Protein AF-A0A359M8I7-F1 (afdb_monomer_lite)

Secondary structure (DSSP, 8-state):
-EEEEETTEEEEE-SSEEEEEEE-TTSPEEEEEEEEPPS---GGGGS----S--TT--EEEETTEEEEGGGS-BSS--SSSS--SPPS-----TTS----------EEEESSPPP-SS-----TTS---EEEE-

Structure (mmCIF, N/CA/C/O backbone):
data_AF-A0A359M8I7-F1
#
_entry.id   AF-A0A359M8I7-F1
#
loop_
_atom_site.group_PDB
_atom_site.id
_atom_site.type_symbol
_atom_site.label_atom_id
_atom_site.label_alt_id
_atom_site.label_comp_id
_atom_site.label_asym_id
_atom_site.label_entity_id
_atom_site.label_seq_id
_atom_site.pdbx_PDB_ins_code
_atom_site.Cartn_x
_atom_site.Cartn_y
_atom_site.Cartn_z
_atom_site.occupancy
_atom_site.B_iso_or_equiv
_atom_site.auth_seq_id
_atom_site.auth_comp_id
_atom_site.auth_asym_id
_atom_site.auth_atom_id
_atom_site.pdbx_PDB_model_num
ATOM 1 N N . MET A 1 1 ? -12.049 1.283 15.384 1.00 85.00 1 MET A N 1
ATOM 2 C CA . MET A 1 1 ? -10.987 1.576 14.405 1.00 85.00 1 MET A CA 1
ATOM 3 C C . MET A 1 1 ? -11.588 2.534 13.407 1.00 85.00 1 MET A C 1
ATOM 5 O O . MET A 1 1 ? -12.751 2.333 13.077 1.00 85.00 1 MET A O 1
ATOM 9 N N . MET A 1 2 ? -10.856 3.568 13.017 1.00 94.81 2 MET A N 1
ATOM 10 C CA . MET A 1 2 ? -11.294 4.538 12.018 1.00 94.81 2 MET A CA 1
ATOM 11 C C . MET A 1 2 ? -10.264 4.579 10.897 1.00 94.81 2 MET A C 1
ATOM 13 O O . MET A 1 2 ? -9.064 4.545 11.172 1.00 94.81 2 MET A O 1
ATOM 17 N N . ILE A 1 3 ? -10.730 4.629 9.658 1.00 97.69 3 ILE A N 1
ATOM 18 C CA . ILE A 1 3 ? -9.892 4.778 8.473 1.00 97.69 3 ILE A CA 1
ATOM 19 C C . ILE A 1 3 ? -10.128 6.172 7.910 1.00 97.69 3 ILE A C 1
ATOM 21 O O . ILE A 1 3 ? -11.270 6.569 7.682 1.00 97.69 3 ILE A O 1
ATOM 25 N N . TYR A 1 4 ? -9.045 6.908 7.697 1.00 96.69 4 TYR A N 1
ATOM 26 C CA . TYR A 1 4 ? -9.074 8.244 7.122 1.00 96.69 4 TYR A CA 1
ATOM 27 C C . TYR A 1 4 ? -8.406 8.224 5.747 1.00 96.69 4 TYR A C 1
ATOM 29 O O . TYR A 1 4 ? -7.240 7.843 5.635 1.00 96.69 4 TYR A O 1
ATOM 37 N N . ASP A 1 5 ? -9.145 8.657 4.724 1.00 96.69 5 ASP A N 1
ATOM 38 C CA . ASP A 1 5 ? -8.593 9.025 3.418 1.00 96.69 5 ASP A CA 1
ATOM 39 C C . ASP A 1 5 ? -8.111 10.483 3.492 1.00 96.69 5 ASP A C 1
ATOM 41 O O . ASP A 1 5 ? -8.905 11.426 3.462 1.00 96.69 5 ASP A O 1
ATOM 45 N N . GLN A 1 6 ? -6.804 10.660 3.675 1.00 93.94 6 GLN A N 1
ATOM 46 C CA . GLN A 1 6 ? -6.112 11.946 3.773 1.00 93.94 6 GLN A CA 1
ATOM 47 C C . GLN A 1 6 ? -5.121 12.064 2.607 1.00 93.94 6 GLN A C 1
ATOM 49 O O . GLN A 1 6 ? -3.916 12.191 2.832 1.00 93.94 6 GLN A O 1
ATOM 54 N N . LYS A 1 7 ? -5.614 11.962 1.361 1.00 92.44 7 LYS A N 1
ATOM 55 C CA . LYS A 1 7 ? -4.773 11.887 0.150 1.00 92.44 7 LYS A CA 1
ATOM 56 C C . LYS A 1 7 ? -3.553 12.829 0.189 1.00 92.44 7 LYS A C 1
ATOM 58 O O . LYS A 1 7 ? -3.717 14.017 0.476 1.00 92.44 7 LYS A O 1
ATOM 63 N N . PRO A 1 8 ? -2.347 12.326 -0.147 1.00 96.31 8 PRO A N 1
ATOM 64 C CA . PRO A 1 8 ? -2.071 10.999 -0.717 1.00 96.31 8 PRO A CA 1
ATOM 65 C C . PRO A 1 8 ? -1.989 9.856 0.312 1.00 96.31 8 PRO A C 1
ATOM 67 O O . PRO A 1 8 ? -1.564 8.759 -0.042 1.00 96.31 8 PRO A O 1
ATOM 70 N N . TYR A 1 9 ? -2.365 10.091 1.569 1.00 97.75 9 TYR A N 1
ATOM 71 C CA . TYR A 1 9 ? -2.188 9.141 2.660 1.00 97.75 9 TYR A CA 1
ATOM 72 C C . TYR A 1 9 ? -3.486 8.442 3.058 1.00 97.75 9 TYR A C 1
ATOM 74 O O . TYR A 1 9 ? -4.557 9.046 3.096 1.00 97.75 9 TYR A O 1
ATOM 82 N N . PHE A 1 10 ? -3.364 7.189 3.474 1.00 98.19 10 PHE A N 1
ATOM 83 C CA . PHE A 1 10 ? -4.376 6.482 4.241 1.00 98.19 10 PHE A CA 1
ATOM 84 C C . PHE A 1 10 ? -3.865 6.296 5.665 1.00 98.19 10 PHE A C 1
ATOM 86 O O . PHE A 1 10 ? -2.758 5.797 5.872 1.00 98.19 10 PHE A O 1
ATOM 93 N N . LYS A 1 11 ? -4.678 6.670 6.655 1.00 97.75 11 LYS A N 1
ATOM 94 C CA . LYS A 1 11 ? -4.391 6.408 8.070 1.00 97.75 11 LYS A CA 1
ATOM 95 C C . LYS A 1 11 ? -5.432 5.452 8.633 1.00 97.75 11 LYS A C 1
ATOM 97 O O . LYS A 1 11 ? -6.609 5.799 8.721 1.00 97.75 11 LYS A O 1
ATOM 102 N N . LEU A 1 12 ? -4.992 4.281 9.082 1.00 97.69 12 LEU A N 1
ATOM 103 C CA . LEU A 1 12 ? -5.801 3.371 9.886 1.00 97.69 12 LEU A CA 1
ATOM 104 C C . LEU A 1 12 ? -5.454 3.607 11.353 1.00 97.69 12 LEU A C 1
ATOM 106 O O . LEU A 1 12 ? -4.317 3.420 11.784 1.00 97.69 12 LEU A O 1
ATOM 110 N N . GLU A 1 13 ? -6.452 4.018 12.122 1.00 96.81 13 GLU A N 1
ATOM 111 C CA . GLU A 1 13 ? -6.293 4.416 13.511 1.00 96.81 13 GLU A CA 1
ATOM 112 C C . GLU A 1 13 ? -7.096 3.492 14.430 1.00 96.81 13 GLU A C 1
ATOM 114 O O . GLU A 1 13 ? -8.318 3.313 14.313 1.00 96.81 13 GLU A O 1
ATOM 119 N N . THR A 1 14 ? -6.401 2.896 15.390 1.00 95.38 14 THR A N 1
ATOM 120 C CA . THR A 1 14 ? -7.012 2.156 16.495 1.00 95.38 14 THR A CA 1
ATOM 121 C C . THR A 1 14 ? -6.979 3.003 17.769 1.00 95.38 14 THR A C 1
ATOM 123 O O . THR A 1 14 ? -6.724 4.204 17.734 1.00 95.38 14 THR A O 1
ATOM 126 N N . LYS A 1 15 ? -7.268 2.391 18.922 1.00 94.50 15 LYS A N 1
ATOM 127 C CA . LYS A 1 15 ? -7.139 3.082 20.207 1.00 94.50 15 LYS A CA 1
ATOM 128 C C . LYS A 1 15 ? -5.690 3.524 20.462 1.00 94.50 15 LYS A C 1
ATOM 130 O O . LYS A 1 15 ? -5.479 4.652 20.892 1.00 94.50 15 LYS A O 1
ATOM 135 N N . ASP A 1 16 ? -4.733 2.642 20.169 1.00 96.56 16 ASP A N 1
ATOM 136 C CA . ASP A 1 16 ? -3.339 2.785 20.607 1.00 96.56 16 ASP A CA 1
ATOM 137 C C . ASP A 1 16 ? -2.327 2.747 19.443 1.00 96.56 16 ASP A C 1
ATOM 139 O O . ASP A 1 16 ? -1.148 3.025 19.653 1.00 96.56 16 ASP A O 1
ATOM 143 N N . LEU A 1 17 ? -2.769 2.425 18.219 1.00 97.81 17 LEU A N 1
ATOM 144 C CA . LEU A 1 17 ? -1.906 2.226 17.046 1.00 97.81 17 LEU A CA 1
ATOM 145 C C . LEU A 1 17 ? -2.354 3.034 15.828 1.00 97.81 17 LEU A C 1
ATOM 147 O O . LEU A 1 17 ? -3.560 3.122 15.573 1.00 97.81 17 LEU A O 1
ATOM 151 N N . ASN A 1 18 ? -1.374 3.481 15.041 1.00 98.00 18 ASN A N 1
ATOM 152 C CA . ASN A 1 18 ? -1.541 3.994 13.685 1.00 98.00 18 ASN A CA 1
ATOM 153 C C . ASN A 1 18 ? -0.847 3.065 12.680 1.00 98.00 18 ASN A C 1
ATOM 155 O O . ASN A 1 18 ? 0.273 2.613 12.919 1.00 98.00 18 ASN A O 1
ATOM 159 N N . TYR A 1 19 ? -1.496 2.844 11.540 1.00 98.25 19 TYR A N 1
ATOM 160 C CA . TYR A 1 19 ? -0.885 2.339 10.312 1.00 98.25 19 TYR A CA 1
ATOM 161 C C . TYR A 1 19 ? -1.057 3.422 9.246 1.00 98.25 19 TYR A C 1
ATOM 163 O O . TYR A 1 19 ? -2.183 3.868 9.014 1.00 98.25 19 TYR A O 1
ATOM 171 N N . ILE A 1 20 ? 0.036 3.869 8.630 1.00 98.31 20 ILE A N 1
ATOM 172 C CA . ILE A 1 20 ? 0.032 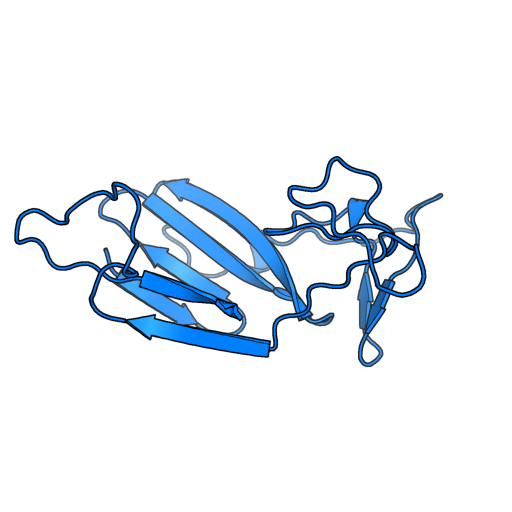4.942 7.634 1.00 98.31 20 ILE A CA 1
ATOM 173 C C . ILE A 1 20 ? 0.653 4.441 6.335 1.00 98.31 20 ILE A C 1
ATOM 175 O O . ILE A 1 20 ? 1.764 3.910 6.321 1.00 98.31 20 ILE A O 1
ATOM 179 N N . ILE A 1 21 ? -0.085 4.660 5.255 1.00 98.19 21 ILE A N 1
ATOM 180 C CA . ILE A 1 21 ? 0.248 4.273 3.888 1.00 98.19 21 ILE A CA 1
ATOM 181 C C . ILE A 1 21 ? 0.129 5.480 2.973 1.00 98.19 21 ILE A C 1
ATOM 183 O O . ILE A 1 21 ? -0.710 6.346 3.214 1.00 98.19 21 ILE A O 1
ATOM 187 N N . LYS A 1 22 ? 0.935 5.534 1.918 1.00 97.94 22 LYS A N 1
ATOM 188 C CA . LYS A 1 22 ? 0.936 6.625 0.939 1.00 97.94 22 LYS A CA 1
ATOM 189 C C . LYS A 1 22 ? 0.823 6.083 -0.478 1.00 97.94 22 LYS A C 1
ATOM 191 O O . LYS A 1 22 ? 1.515 5.136 -0.829 1.00 97.94 22 LYS A O 1
ATOM 196 N N . VAL A 1 23 ? 0.019 6.736 -1.312 1.00 98.06 23 VAL A N 1
ATOM 197 C CA . VAL A 1 23 ? 0.108 6.595 -2.770 1.00 98.06 23 VAL A CA 1
ATOM 198 C C . VAL A 1 23 ? 1.242 7.492 -3.267 1.00 98.06 23 VAL A C 1
ATOM 200 O O . VAL A 1 23 ? 1.187 8.719 -3.132 1.00 98.06 23 VAL A O 1
ATOM 203 N N . SER A 1 24 ? 2.305 6.886 -3.787 1.00 96.44 24 SER A N 1
ATOM 204 C CA . SER A 1 24 ? 3.468 7.599 -4.308 1.00 96.44 24 SER A CA 1
ATOM 205 C C . SER A 1 24 ? 3.128 8.349 -5.599 1.00 96.44 24 SER A C 1
ATOM 207 O O . SER A 1 24 ? 2.102 8.118 -6.239 1.00 96.44 24 SER A O 1
ATOM 209 N N . LYS A 1 25 ? 4.026 9.239 -6.031 1.00 95.75 25 LYS A N 1
ATOM 210 C CA . LYS A 1 25 ? 3.874 9.928 -7.323 1.00 95.75 25 LYS A CA 1
ATOM 211 C C . LYS A 1 25 ? 3.982 8.980 -8.522 1.00 95.75 25 LYS A C 1
ATOM 213 O O . LYS A 1 25 ? 3.483 9.299 -9.588 1.00 95.75 25 LYS A O 1
ATOM 218 N N . THR A 1 26 ? 4.631 7.832 -8.341 1.00 96.25 26 THR A N 1
ATOM 219 C CA . THR A 1 26 ? 4.737 6.753 -9.332 1.00 96.25 26 THR A CA 1
ATOM 220 C C . THR A 1 26 ? 3.613 5.714 -9.193 1.00 96.25 26 THR A C 1
ATOM 222 O O . THR A 1 26 ? 3.676 4.653 -9.812 1.00 96.25 26 THR A O 1
ATOM 225 N N . ALA A 1 27 ? 2.588 6.033 -8.390 1.00 97.06 27 ALA A N 1
ATOM 226 C CA . ALA A 1 27 ? 1.403 5.233 -8.089 1.00 97.06 27 ALA A CA 1
ATOM 227 C C . ALA A 1 27 ? 1.653 3.931 -7.307 1.00 97.06 27 ALA A C 1
ATOM 229 O O . ALA A 1 27 ? 0.732 3.137 -7.148 1.00 97.06 27 ALA A O 1
ATOM 230 N N . GLN A 1 28 ? 2.842 3.691 -6.755 1.00 97.19 28 GLN A N 1
ATOM 231 C CA . GLN A 1 28 ? 3.028 2.578 -5.816 1.00 97.19 28 GLN A CA 1
ATOM 232 C C . GLN A 1 28 ? 2.464 2.924 -4.434 1.00 97.19 28 GLN A C 1
ATOM 234 O O . GLN A 1 28 ? 2.359 4.090 -4.056 1.00 97.19 28 GLN A O 1
ATOM 239 N N . LEU A 1 29 ? 2.130 1.897 -3.658 1.00 97.88 29 LEU A N 1
ATOM 240 C CA . LEU A 1 2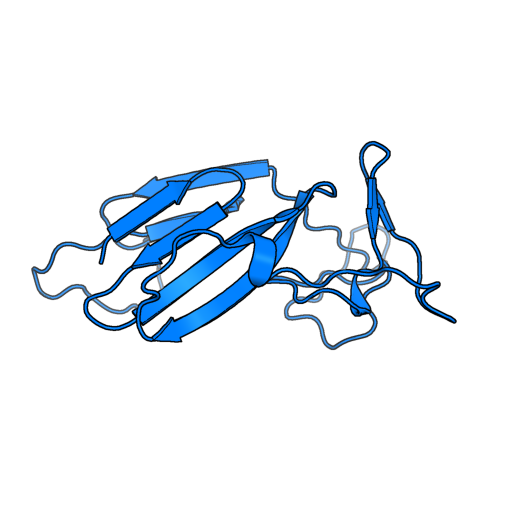9 ? 1.778 2.047 -2.250 1.00 97.88 29 LEU A CA 1
ATOM 241 C C . LEU A 1 29 ? 3.033 1.941 -1.387 1.00 97.88 29 LEU A C 1
ATOM 243 O O . LEU A 1 29 ? 3.662 0.884 -1.335 1.00 97.88 29 LEU A O 1
ATOM 247 N N . GLU A 1 30 ? 3.372 3.025 -0.699 1.00 97.69 30 GLU A N 1
ATOM 248 C CA . GLU A 1 30 ? 4.482 3.089 0.245 1.00 97.69 30 GLU A CA 1
ATOM 249 C C . GLU A 1 30 ? 3.99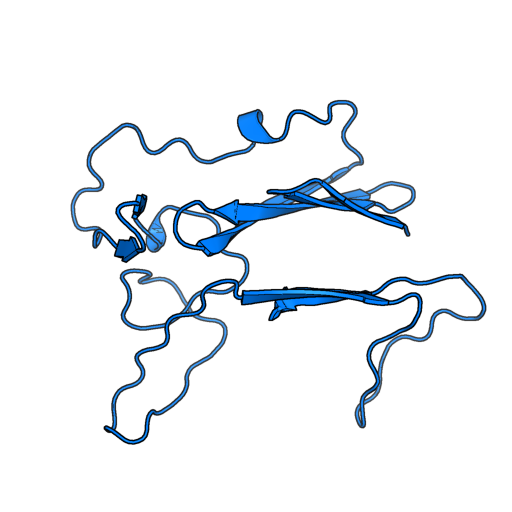2 2.900 1.685 1.00 97.69 30 GLU A C 1
ATOM 251 O O . GLU A 1 30 ? 3.080 3.593 2.150 1.00 97.69 30 GLU A O 1
ATOM 256 N N . HIS A 1 31 ? 4.644 1.992 2.404 1.00 97.94 31 HIS A N 1
ATOM 257 C CA . HIS A 1 31 ? 4.502 1.803 3.838 1.00 97.94 31 HIS A CA 1
ATOM 258 C C . HIS A 1 31 ? 5.255 2.903 4.589 1.00 97.94 31 HIS A C 1
ATOM 260 O O . HIS A 1 31 ? 6.486 2.916 4.596 1.00 97.94 31 HIS A O 1
ATOM 266 N N . LEU A 1 32 ? 4.549 3.803 5.272 1.00 97.75 32 LEU A N 1
ATOM 267 C CA . LEU A 1 32 ? 5.211 4.871 6.029 1.00 97.75 32 LEU A CA 1
ATOM 268 C C . LEU A 1 32 ? 5.401 4.522 7.500 1.00 97.75 32 LEU A C 1
ATOM 270 O O . LEU A 1 32 ? 6.420 4.876 8.095 1.00 97.75 32 LEU A O 1
ATOM 274 N N . TYR A 1 33 ? 4.410 3.878 8.119 1.00 97.94 33 TYR A N 1
ATOM 275 C CA . TYR A 1 33 ? 4.447 3.637 9.556 1.00 97.94 33 TYR A CA 1
ATOM 276 C C . TYR A 1 33 ? 3.477 2.554 10.006 1.00 97.94 33 TYR A C 1
ATOM 278 O O . TYR A 1 33 ? 2.310 2.557 9.621 1.00 97.94 33 TYR A O 1
ATOM 286 N N . PHE A 1 34 ? 3.920 1.727 10.948 1.00 98.00 34 PHE A N 1
ATOM 287 C CA . PHE A 1 34 ? 3.045 0.936 11.800 1.00 98.00 34 PHE A CA 1
ATOM 288 C C . PHE A 1 34 ? 3.579 0.934 13.231 1.00 98.00 34 PHE A C 1
ATOM 290 O O . PHE A 1 34 ? 4.696 0.490 13.496 1.00 98.00 34 PHE A O 1
ATOM 297 N N . GLY A 1 35 ? 2.786 1.440 14.172 1.00 97.88 35 GLY A N 1
ATOM 298 C CA . GLY A 1 35 ? 3.226 1.557 15.557 1.00 97.88 35 GLY A CA 1
ATOM 299 C C . GLY A 1 35 ? 2.268 2.345 16.433 1.00 97.88 35 GLY A C 1
ATOM 300 O O . GLY A 1 35 ? 1.082 2.456 16.129 1.00 97.88 35 GLY A O 1
ATOM 301 N N . ALA A 1 36 ? 2.789 2.866 17.545 1.00 97.62 36 ALA A N 1
ATOM 302 C CA . ALA A 1 36 ? 2.026 3.661 18.498 1.00 97.62 36 ALA A CA 1
ATOM 303 C C . ALA A 1 36 ? 1.360 4.872 17.830 1.00 97.62 36 ALA A C 1
ATOM 305 O O . ALA A 1 36 ? 1.878 5.447 16.874 1.00 97.62 36 ALA A O 1
ATOM 306 N N . LYS A 1 37 ? 0.205 5.278 18.354 1.00 96.44 37 LYS A N 1
ATOM 307 C CA . LYS A 1 37 ? -0.516 6.445 17.845 1.00 96.44 37 LYS A CA 1
ATOM 308 C C . LYS A 1 37 ? 0.391 7.684 17.815 1.00 96.44 37 LYS A C 1
ATOM 310 O O . LYS A 1 37 ? 0.956 8.070 18.839 1.00 96.44 37 LYS A O 1
ATOM 315 N N . LEU A 1 38 ? 0.517 8.294 16.637 1.00 94.88 38 LEU A N 1
ATOM 316 C CA . LEU A 1 38 ? 1.321 9.500 16.446 1.00 94.88 38 LEU A CA 1
ATOM 317 C C . LEU A 1 38 ? 0.579 10.730 16.978 1.00 94.88 38 LEU A C 1
ATOM 319 O O . LEU A 1 38 ? -0.648 10.802 16.921 1.00 94.88 38 LEU A O 1
ATOM 323 N N . ILE A 1 39 ? 1.345 11.688 17.501 1.00 92.50 39 ILE A N 1
ATOM 324 C CA . ILE A 1 39 ? 0.829 12.988 17.958 1.00 92.50 39 ILE A CA 1
ATOM 325 C C . ILE A 1 39 ? 0.731 13.969 16.780 1.00 92.50 39 ILE A C 1
ATOM 327 O O . ILE A 1 39 ? -0.176 14.794 16.746 1.00 92.50 39 ILE A O 1
ATOM 331 N N . ASP A 1 40 ? 1.667 13.869 15.834 1.00 90.44 40 ASP A N 1
ATOM 332 C CA . ASP A 1 40 ? 1.747 14.702 14.633 1.00 90.44 40 ASP A CA 1
ATOM 333 C C . ASP A 1 40 ? 1.135 13.967 13.426 1.00 90.44 40 ASP A C 1
ATOM 335 O O . ASP A 1 40 ? 1.254 12.744 13.306 1.00 90.44 40 ASP A O 1
ATOM 339 N N . GLU A 1 41 ? 0.489 14.720 12.538 1.00 87.38 41 GLU A N 1
ATOM 340 C CA . GLU A 1 41 ? -0.090 14.236 11.278 1.00 87.38 41 GLU A CA 1
ATOM 341 C C . GLU A 1 41 ? 0.750 14.636 10.049 1.00 87.38 41 GLU A C 1
ATOM 343 O O . GLU A 1 41 ? 0.358 14.376 8.912 1.00 87.38 41 GLU A O 1
ATOM 348 N N . ASN A 1 42 ? 1.922 15.249 10.244 1.00 92.69 42 ASN A N 1
ATOM 349 C CA . ASN A 1 42 ? 2.875 15.499 9.169 1.00 92.69 42 ASN A CA 1
ATOM 350 C C . ASN A 1 42 ? 3.632 14.217 8.777 1.00 92.69 42 ASN A C 1
ATOM 352 O O . ASN A 1 42 ? 4.726 13.932 9.271 1.00 92.69 42 ASN A O 1
ATOM 356 N N . TYR A 1 43 ? 3.053 13.451 7.854 1.00 94.81 43 TYR A N 1
ATOM 357 C CA . TYR A 1 43 ? 3.628 12.182 7.402 1.00 94.81 43 TYR A CA 1
ATOM 358 C C . TYR A 1 43 ? 4.814 12.333 6.437 1.00 94.81 43 TYR A C 1
ATOM 360 O O . TYR A 1 43 ? 5.547 11.367 6.250 1.00 94.81 43 TYR A O 1
ATOM 368 N N . GLU A 1 44 ? 5.080 13.526 5.888 1.00 93.31 44 GLU A N 1
ATOM 369 C CA . GLU A 1 44 ? 6.234 13.760 4.997 1.00 93.31 44 GLU A CA 1
ATOM 370 C C . GLU A 1 44 ? 7.570 13.472 5.712 1.00 93.31 44 GLU A C 1
ATOM 372 O O . GLU A 1 44 ? 8.564 13.071 5.104 1.00 93.31 44 GLU A O 1
ATOM 377 N N . ALA A 1 45 ? 7.601 13.654 7.035 1.00 93.06 45 ALA A N 1
ATOM 378 C CA . ALA A 1 45 ? 8.762 13.343 7.862 1.00 93.06 45 ALA A CA 1
ATOM 379 C C . ALA A 1 45 ? 9.081 11.836 7.930 1.00 93.06 45 ALA A C 1
ATOM 381 O O . ALA A 1 45 ? 10.195 11.477 8.310 1.00 93.06 45 ALA A O 1
ATOM 382 N N . LEU A 1 46 ? 8.124 10.974 7.576 1.00 94.81 46 LEU A N 1
ATOM 383 C CA . LEU A 1 46 ? 8.254 9.515 7.588 1.00 94.81 46 LEU A CA 1
ATOM 384 C C . LEU A 1 46 ? 8.712 8.955 6.234 1.00 94.81 46 LEU A C 1
ATOM 386 O O . LEU A 1 46 ? 9.057 7.781 6.142 1.00 94.81 46 LEU A O 1
ATOM 390 N N . GLU A 1 47 ? 8.716 9.775 5.185 1.00 93.69 47 GLU A N 1
ATOM 391 C CA . GLU A 1 47 ? 9.063 9.339 3.835 1.00 93.69 47 GLU A CA 1
ATOM 392 C C . GLU A 1 47 ? 10.565 9.089 3.667 1.00 93.69 47 GLU A C 1
ATOM 394 O O . GLU A 1 47 ? 11.410 9.832 4.182 1.00 93.69 47 GLU A O 1
ATOM 399 N N . ILE A 1 48 ? 10.909 8.083 2.857 1.00 91.19 48 ILE A N 1
ATOM 400 C CA . ILE A 1 48 ? 12.292 7.877 2.424 1.00 91.19 48 ILE A CA 1
ATOM 401 C C . ILE A 1 48 ? 12.660 8.950 1.395 1.00 91.19 48 ILE A C 1
ATOM 403 O O . ILE A 1 48 ? 12.068 9.051 0.324 1.00 91.19 48 ILE A O 1
ATOM 407 N N . LYS A 1 49 ? 13.694 9.739 1.705 1.00 88.62 49 LYS A N 1
ATOM 408 C CA . LYS A 1 49 ? 14.200 10.809 0.833 1.00 88.62 49 LYS A CA 1
ATOM 409 C C . LYS A 1 49 ? 15.421 10.325 0.056 1.00 88.62 49 LYS A C 1
ATOM 411 O O . LYS A 1 49 ? 16.546 10.352 0.560 1.00 88.62 49 LYS A O 1
ATOM 416 N N . LEU A 1 50 ? 15.196 9.871 -1.175 1.00 85.25 50 LEU A N 1
ATOM 417 C CA . LEU A 1 50 ? 16.254 9.424 -2.083 1.00 85.25 50 LEU A CA 1
ATOM 418 C C . LEU A 1 50 ? 16.938 10.642 -2.729 1.00 85.25 50 LEU A C 1
ATOM 420 O O . LEU A 1 50 ? 16.489 11.158 -3.745 1.00 85.25 50 LEU A O 1
ATOM 424 N N . ASN A 1 51 ? 18.027 11.115 -2.114 1.00 76.38 51 ASN A N 1
ATOM 425 C CA . ASN A 1 51 ? 18.739 12.337 -2.530 1.00 76.38 51 ASN A CA 1
ATOM 426 C C . ASN A 1 51 ? 20.076 12.070 -3.252 1.00 76.38 51 ASN A C 1
ATOM 428 O O . ASN A 1 51 ? 20.814 13.007 -3.555 1.00 76.38 51 ASN A O 1
ATOM 432 N N . ALA A 1 52 ? 20.421 10.805 -3.493 1.00 75.88 52 ALA A N 1
ATOM 433 C CA . ALA A 1 52 ? 21.654 10.388 -4.153 1.00 75.88 52 ALA A CA 1
ATOM 434 C C . ALA A 1 52 ? 21.361 9.312 -5.206 1.00 75.88 52 ALA A C 1
ATOM 436 O O . ALA A 1 52 ? 20.325 8.651 -5.155 1.00 75.88 52 ALA A O 1
ATOM 437 N N . GLY A 1 53 ? 22.285 9.130 -6.154 1.00 70.56 53 GLY A N 1
ATOM 438 C CA . GLY A 1 53 ? 22.186 8.057 -7.142 1.00 70.56 53 GLY A CA 1
ATOM 439 C C . GLY A 1 53 ? 22.188 6.680 -6.475 1.00 70.56 53 GLY A C 1
ATOM 440 O O . GLY A 1 53 ? 22.966 6.425 -5.557 1.00 70.56 53 GLY A O 1
ATOM 441 N N . ALA A 1 54 ? 21.335 5.784 -6.961 1.00 78.50 54 ALA A N 1
ATOM 442 C CA . ALA A 1 54 ? 21.071 4.482 -6.355 1.00 78.50 54 ALA A CA 1
ATOM 443 C C . ALA A 1 54 ? 21.982 3.352 -6.877 1.00 78.50 54 ALA A C 1
ATOM 445 O O . ALA A 1 54 ? 21.572 2.196 -6.939 1.00 78.50 54 ALA A O 1
ATOM 446 N N . GLY A 1 55 ? 23.224 3.665 -7.262 1.00 84.88 55 GLY A N 1
ATOM 447 C CA . GLY A 1 55 ? 24.215 2.673 -7.694 1.00 84.88 55 GLY A CA 1
ATOM 448 C C . GLY A 1 55 ? 23.713 1.757 -8.819 1.00 84.88 55 GLY A C 1
ATOM 449 O O . GLY A 1 55 ? 23.569 2.200 -9.953 1.00 84.88 55 GLY A O 1
ATOM 450 N N . SER A 1 56 ? 23.485 0.480 -8.494 1.00 86.50 56 SER A N 1
ATOM 451 C CA . SER A 1 56 ? 23.011 -0.573 -9.408 1.00 86.50 56 SER A CA 1
ATOM 452 C C . SER A 1 56 ? 21.486 -0.735 -9.470 1.00 86.50 56 SER A C 1
ATOM 454 O O . SER A 1 56 ? 21.012 -1.681 -10.096 1.00 86.50 56 SER A O 1
ATOM 456 N N . SER A 1 57 ? 20.726 0.123 -8.791 1.00 92.12 57 SER A N 1
ATOM 457 C CA . SER A 1 57 ? 19.262 0.036 -8.752 1.00 92.12 57 SER A CA 1
ATOM 458 C C . SER A 1 57 ? 18.660 0.420 -10.103 1.00 92.12 57 SER A C 1
ATOM 460 O O . SER A 1 57 ? 19.223 1.230 -10.846 1.00 92.12 57 SER A O 1
ATOM 462 N N . ILE A 1 58 ? 17.502 -0.152 -10.421 1.00 93.81 58 ILE A N 1
ATOM 463 C CA . ILE A 1 58 ? 16.776 0.164 -11.652 1.00 93.81 58 ILE A CA 1
ATOM 464 C C . ILE A 1 58 ? 15.854 1.347 -11.387 1.00 93.81 58 ILE A C 1
ATOM 466 O O . ILE A 1 58 ? 15.030 1.306 -10.475 1.00 93.81 58 ILE A O 1
ATOM 470 N N . GLU A 1 59 ? 15.999 2.396 -12.192 1.00 93.62 59 GLU A N 1
ATOM 471 C CA . GLU A 1 59 ? 15.083 3.533 -12.168 1.00 93.62 59 GLU A CA 1
ATOM 472 C C . GLU A 1 59 ? 13.756 3.113 -12.809 1.00 93.62 59 GLU A C 1
ATOM 474 O O . GLU A 1 59 ? 13.682 2.869 -14.014 1.00 93.62 59 GLU A O 1
ATOM 479 N N . TYR A 1 60 ? 12.721 2.988 -11.984 1.00 95.00 60 TYR A N 1
ATOM 480 C CA . TYR A 1 60 ? 11.346 2.817 -12.430 1.00 95.00 60 TYR A CA 1
ATOM 481 C C . TYR A 1 60 ? 10.760 4.187 -12.772 1.00 95.00 60 TYR A C 1
ATOM 483 O O . TYR A 1 60 ? 10.940 5.143 -12.016 1.00 95.00 60 TYR A O 1
ATOM 491 N N . GLU A 1 61 ? 10.040 4.272 -13.890 1.00 95.25 61 GLU A N 1
ATOM 492 C CA . GLU A 1 61 ? 9.392 5.497 -14.353 1.00 95.25 61 GLU A CA 1
ATOM 493 C C . GLU A 1 61 ? 7.903 5.259 -14.621 1.00 95.25 61 GLU A C 1
ATOM 495 O O . GLU A 1 61 ? 7.527 4.293 -15.289 1.00 95.25 61 GLU A O 1
ATOM 500 N N . HIS A 1 62 ? 7.062 6.161 -14.115 1.00 95.12 62 HIS A N 1
ATOM 501 C CA . HIS A 1 62 ? 5.618 6.172 -14.343 1.00 95.12 62 HIS A CA 1
ATOM 502 C C . HIS A 1 62 ? 5.103 7.612 -14.323 1.00 95.12 62 HIS A C 1
ATOM 504 O O . HIS A 1 62 ? 5.395 8.349 -13.383 1.00 95.12 62 HIS A O 1
ATOM 510 N N . GLU A 1 63 ? 4.360 8.011 -15.360 1.00 92.25 63 GLU A N 1
ATOM 511 C CA . GLU A 1 63 ? 3.829 9.376 -15.526 1.00 92.25 63 GLU A CA 1
ATOM 512 C C . GLU A 1 63 ? 4.864 10.475 -15.203 1.00 92.25 63 GLU A C 1
ATOM 514 O O . GLU A 1 63 ? 4.624 11.348 -14.376 1.00 92.25 63 GLU A O 1
ATOM 519 N N . GLU A 1 64 ? 6.053 10.395 -15.818 1.00 94.38 64 GLU A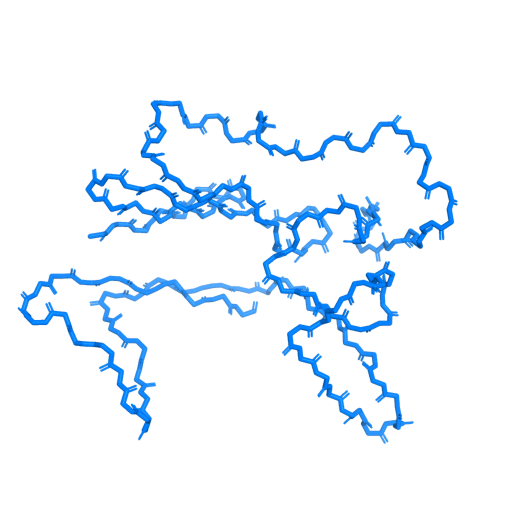 N 1
ATOM 520 C CA . GLU A 1 64 ? 7.181 11.340 -15.653 1.00 94.38 64 GLU A CA 1
ATOM 521 C C . GLU A 1 64 ? 7.841 11.355 -14.257 1.00 94.38 64 GLU A C 1
ATOM 523 O O . GLU A 1 64 ? 8.828 12.063 -14.035 1.00 94.38 64 GLU A O 1
ATOM 528 N N . ASN A 1 65 ? 7.343 10.560 -13.308 1.00 94.38 65 ASN A N 1
ATOM 529 C CA . ASN A 1 65 ? 7.930 10.406 -11.982 1.00 94.38 65 ASN A CA 1
ATOM 530 C C . ASN A 1 65 ? 8.866 9.197 -11.948 1.00 94.38 65 ASN A C 1
ATOM 532 O O . ASN A 1 65 ? 8.621 8.187 -12.606 1.00 94.38 65 ASN A O 1
ATOM 536 N N . LYS A 1 66 ? 9.935 9.297 -11.152 1.00 93.75 66 LYS A N 1
ATOM 537 C CA . LYS A 1 66 ? 11.008 8.299 -11.074 1.00 93.75 66 LYS A CA 1
ATOM 538 C C . LYS A 1 66 ? 11.262 7.861 -9.642 1.00 93.75 66 LYS A C 1
ATOM 540 O O . LYS A 1 66 ? 11.246 8.691 -8.732 1.00 93.75 66 LYS A O 1
ATOM 545 N N . VAL A 1 67 ? 11.522 6.572 -9.448 1.00 94.31 67 VAL A N 1
ATOM 546 C CA . VAL A 1 67 ? 11.848 5.984 -8.141 1.00 94.31 67 VAL A CA 1
ATOM 547 C C . VAL A 1 67 ? 12.695 4.720 -8.311 1.00 94.31 67 VAL A C 1
ATOM 549 O O . VAL A 1 67 ? 12.682 4.084 -9.360 1.00 94.31 67 VAL A O 1
ATOM 552 N N . PHE A 1 68 ? 13.413 4.334 -7.260 1.00 94.88 68 PHE A N 1
ATOM 553 C CA . PHE A 1 68 ? 14.091 3.041 -7.163 1.00 94.88 68 PHE A CA 1
ATOM 554 C C . PHE A 1 68 ? 13.271 2.138 -6.236 1.00 94.88 68 PHE A C 1
ATOM 556 O O . PHE A 1 68 ? 13.247 2.358 -5.023 1.00 94.88 68 PHE A O 1
ATOM 563 N N . LEU A 1 69 ? 12.531 1.181 -6.807 1.00 94.88 69 LEU A N 1
ATOM 564 C CA . LEU A 1 69 ? 11.528 0.393 -6.072 1.00 94.88 69 LEU A CA 1
ATOM 565 C C . LEU A 1 69 ? 12.128 -0.469 -4.949 1.00 94.88 69 LEU A C 1
ATOM 567 O O . LEU A 1 69 ? 11.487 -0.664 -3.918 1.00 94.88 69 LEU A O 1
ATOM 571 N N . ASP A 1 70 ? 13.366 -0.932 -5.105 1.00 94.19 70 ASP A N 1
ATOM 572 C CA . ASP A 1 70 ? 14.119 -1.673 -4.087 1.00 94.19 70 ASP A CA 1
ATOM 573 C C . ASP A 1 70 ? 14.559 -0.813 -2.888 1.00 94.19 70 ASP A C 1
ATOM 575 O O . ASP A 1 70 ? 14.849 -1.355 -1.815 1.00 94.19 70 ASP A O 1
ATOM 579 N N . LEU A 1 71 ? 14.565 0.516 -3.035 1.00 94.12 71 LEU A N 1
ATOM 580 C CA . LEU A 1 71 ? 14.965 1.465 -1.991 1.00 94.12 71 LEU A CA 1
ATOM 581 C C . LEU A 1 71 ? 13.796 2.098 -1.231 1.00 94.12 71 LEU A C 1
ATOM 583 O O . LEU A 1 71 ? 14.031 2.777 -0.231 1.00 94.12 71 LEU A O 1
ATOM 587 N N . VAL A 1 72 ? 12.556 1.880 -1.670 1.00 94.50 72 VAL A N 1
ATOM 588 C CA . VAL A 1 72 ? 11.352 2.359 -0.976 1.00 94.50 72 VAL A CA 1
ATOM 589 C C . VAL A 1 72 ? 10.644 1.217 -0.237 1.00 94.50 72 VAL A C 1
ATOM 591 O O . VAL A 1 72 ? 10.761 0.046 -0.630 1.00 94.50 72 VAL A O 1
ATOM 594 N N . PRO A 1 73 ? 9.938 1.513 0.868 1.00 95.88 73 PRO A N 1
ATOM 595 C CA . PRO A 1 73 ? 9.191 0.519 1.618 1.00 95.88 73 PRO A CA 1
ATOM 596 C C . PRO A 1 73 ? 7.825 0.350 0.951 1.00 95.88 73 PRO A C 1
ATOM 598 O O . PRO A 1 73 ? 6.943 1.180 1.125 1.00 95.88 73 PRO A O 1
ATOM 601 N N . LEU A 1 74 ? 7.653 -0.690 0.140 1.00 96.62 74 LEU A N 1
ATOM 602 C CA . LEU A 1 74 ? 6.397 -0.942 -0.568 1.00 96.62 74 LEU A CA 1
ATOM 603 C C . LEU A 1 74 ? 5.437 -1.765 0.297 1.00 96.62 74 LEU A C 1
ATOM 605 O O . LEU A 1 74 ? 5.863 -2.690 0.984 1.00 96.62 74 LEU A O 1
ATOM 609 N N . GLU A 1 75 ? 4.139 -1.480 0.210 1.00 97.12 75 GLU A N 1
ATOM 610 C CA . GLU A 1 75 ? 3.094 -2.360 0.759 1.00 97.12 75 GLU A CA 1
ATOM 611 C C . GLU A 1 75 ? 2.990 -3.672 -0.017 1.00 97.12 75 GLU A C 1
ATOM 613 O O . GLU A 1 75 ? 2.679 -4.721 0.548 1.00 97.12 75 GLU A O 1
ATOM 618 N N . TYR A 1 76 ? 3.232 -3.614 -1.329 1.00 95.38 76 TYR A N 1
ATOM 619 C CA . TYR A 1 76 ? 3.129 -4.774 -2.200 1.00 95.38 76 TYR A CA 1
ATOM 620 C C . TYR A 1 76 ? 4.107 -4.679 -3.371 1.00 95.38 76 TYR A C 1
ATOM 622 O O . TYR A 1 76 ? 3.944 -3.864 -4.277 1.00 95.38 76 TYR A O 1
ATOM 630 N N . SER A 1 77 ? 5.137 -5.524 -3.344 1.00 93.62 77 SER A N 1
ATOM 631 C CA . SER A 1 77 ? 6.180 -5.569 -4.373 1.00 93.62 77 SER A CA 1
ATOM 632 C C . SER A 1 77 ? 5.795 -6.466 -5.554 1.00 93.62 77 SER A C 1
ATOM 634 O O . SER A 1 77 ? 5.375 -7.608 -5.362 1.00 93.62 77 SER A O 1
ATOM 636 N N . GLY A 1 78 ? 6.005 -5.984 -6.781 1.00 93.06 78 GLY A N 1
ATOM 637 C CA . GLY A 1 78 ? 5.931 -6.780 -8.015 1.00 93.06 78 GLY A CA 1
ATOM 638 C C . GLY A 1 78 ? 7.276 -7.404 -8.413 1.00 93.06 78 GLY A C 1
ATOM 639 O O . GLY A 1 78 ? 8.308 -7.124 -7.805 1.00 93.06 78 GLY A O 1
ATOM 640 N N . ILE A 1 79 ? 7.276 -8.232 -9.461 1.00 95.19 79 ILE A N 1
ATOM 641 C CA . ILE A 1 79 ? 8.486 -8.820 -10.058 1.00 95.19 79 ILE A CA 1
ATOM 642 C C . ILE A 1 79 ? 8.814 -8.098 -11.369 1.00 95.19 79 ILE A C 1
ATOM 644 O O . ILE A 1 79 ? 7.937 -7.813 -12.179 1.00 95.19 79 ILE A O 1
ATOM 648 N N . GLY A 1 80 ? 10.105 -7.870 -11.632 1.00 93.81 80 GLY A N 1
ATOM 649 C CA . GLY A 1 80 ? 10.583 -7.445 -12.956 1.00 93.81 80 GLY A CA 1
ATOM 650 C C . GLY A 1 80 ? 10.529 -5.938 -13.219 1.00 93.81 80 GLY A C 1
ATOM 651 O O . GLY A 1 80 ? 10.727 -5.518 -14.357 1.00 93.81 80 GLY A O 1
ATOM 652 N N . LYS A 1 81 ? 10.295 -5.128 -12.178 1.00 94.25 81 LYS A N 1
ATOM 653 C CA . LYS A 1 81 ? 10.242 -3.655 -12.252 1.00 94.25 81 LYS A CA 1
ATOM 654 C C . LYS A 1 81 ? 11.327 -2.930 -11.452 1.00 94.25 81 LYS A C 1
ATOM 656 O O . LYS A 1 81 ? 11.284 -1.715 -11.333 1.00 94.25 81 LYS A O 1
ATOM 661 N N . GLY A 1 82 ? 12.325 -3.660 -10.954 1.00 93.94 82 GLY A N 1
ATOM 662 C CA . GLY A 1 82 ? 13.474 -3.078 -10.251 1.00 93.94 82 GLY A CA 1
ATOM 663 C C . GLY A 1 82 ? 13.484 -3.290 -8.742 1.00 93.94 82 GLY A C 1
ATOM 664 O O . GLY A 1 82 ? 14.460 -2.925 -8.103 1.00 93.94 82 GLY A O 1
ATOM 665 N N . ASP A 1 83 ? 12.451 -3.921 -8.178 1.00 94.75 83 ASP A N 1
ATOM 666 C CA . ASP A 1 83 ? 12.527 -4.476 -6.827 1.00 94.75 83 ASP A CA 1
ATOM 667 C C . ASP A 1 83 ? 13.151 -5.880 -6.881 1.00 94.75 83 ASP A C 1
ATOM 669 O O . ASP A 1 83 ? 12.588 -6.801 -7.475 1.00 94.75 83 ASP A O 1
ATOM 673 N N . PHE A 1 84 ? 14.341 -6.031 -6.299 1.00 92.38 84 PHE A N 1
ATOM 674 C CA . PHE A 1 84 ? 15.088 -7.295 -6.260 1.00 92.38 84 PHE A CA 1
ATOM 675 C C . PHE A 1 84 ? 14.856 -8.100 -4.974 1.00 92.38 84 PHE A C 1
ATOM 677 O O . PHE A 1 84 ? 15.469 -9.154 -4.780 1.00 92.38 84 PHE A O 1
ATOM 684 N N . ARG A 1 85 ? 14.016 -7.597 -4.064 1.00 92.94 85 ARG A N 1
ATOM 685 C CA . ARG A 1 85 ? 13.683 -8.268 -2.803 1.00 92.94 85 ARG A CA 1
ATOM 686 C C . ARG A 1 85 ? 12.656 -9.380 -3.045 1.00 92.94 85 ARG A C 1
ATOM 688 O O . ARG A 1 85 ? 12.142 -9.567 -4.145 1.00 92.94 85 ARG A O 1
ATOM 695 N N . LEU A 1 86 ? 12.368 -10.153 -1.997 1.00 91.50 86 LEU A N 1
ATOM 696 C CA . LEU A 1 86 ? 11.353 -11.203 -2.060 1.00 91.50 86 LEU A CA 1
ATOM 697 C C . LEU A 1 86 ? 9.962 -10.583 -2.259 1.00 91.50 86 LEU A C 1
ATOM 699 O O . LEU A 1 86 ? 9.528 -9.771 -1.444 1.00 91.50 86 LEU A O 1
ATOM 703 N N . THR A 1 87 ? 9.260 -10.998 -3.312 1.00 92.81 87 THR A N 1
ATOM 704 C CA . THR A 1 87 ? 7.885 -10.560 -3.581 1.00 92.81 87 THR A CA 1
ATOM 705 C C . THR A 1 87 ? 6.854 -11.407 -2.815 1.00 92.81 87 THR A C 1
ATOM 707 O O . THR A 1 87 ? 7.071 -12.606 -2.609 1.00 92.81 87 THR A O 1
ATOM 710 N N . PRO A 1 88 ? 5.710 -10.825 -2.408 1.00 93.44 88 PRO A N 1
ATOM 711 C CA . PRO A 1 88 ? 4.583 -11.582 -1.868 1.00 93.44 88 PRO A CA 1
ATOM 712 C C . PRO A 1 88 ? 3.837 -12.435 -2.909 1.00 93.44 88 PRO A C 1
ATOM 714 O O . PRO A 1 88 ? 3.074 -13.317 -2.510 1.00 93.44 88 PRO A O 1
ATOM 717 N N . LEU A 1 89 ? 4.004 -12.183 -4.215 1.00 93.88 89 LEU A N 1
ATOM 718 C CA . LEU A 1 89 ? 3.219 -12.837 -5.265 1.00 93.88 89 LEU A CA 1
ATOM 719 C C . LEU A 1 89 ? 4.003 -13.010 -6.568 1.00 93.88 89 LEU A C 1
ATOM 721 O O . LEU A 1 89 ? 4.478 -12.051 -7.169 1.00 93.88 89 LEU A O 1
ATOM 725 N N . 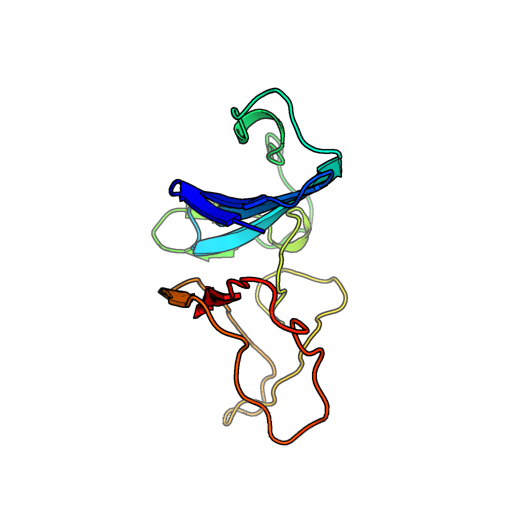GLU A 1 90 ? 4.023 -14.245 -7.063 1.00 94.56 90 GLU A N 1
ATOM 726 C CA . GLU A 1 90 ? 4.550 -14.597 -8.377 1.00 94.56 90 GLU A CA 1
ATOM 727 C C . GLU A 1 90 ? 3.400 -15.041 -9.291 1.00 94.56 90 GLU A C 1
ATOM 729 O O . GLU A 1 90 ? 2.679 -15.996 -8.992 1.00 94.56 90 GLU A O 1
ATOM 734 N N . VAL A 1 91 ? 3.216 -14.339 -10.412 1.00 95.00 91 VAL A N 1
ATOM 735 C CA . VAL A 1 91 ? 2.176 -14.636 -11.408 1.00 95.00 91 VAL A CA 1
ATOM 736 C C . VAL A 1 91 ? 2.847 -14.936 -12.734 1.00 95.00 91 VAL A C 1
ATOM 738 O O . VAL A 1 91 ? 3.569 -14.101 -13.266 1.00 95.00 91 VAL A O 1
ATOM 741 N N . LYS A 1 92 ? 2.579 -16.119 -13.294 1.00 97.12 92 LYS A N 1
ATOM 742 C CA . LYS A 1 92 ? 3.021 -16.451 -14.647 1.00 97.12 92 LYS A CA 1
ATOM 743 C C . LYS A 1 92 ? 2.081 -15.821 -15.669 1.00 97.12 92 LYS A C 1
ATOM 745 O O . LYS A 1 92 ? 0.915 -16.207 -15.765 1.00 97.12 92 LYS A O 1
ATOM 750 N N . MET A 1 93 ? 2.604 -14.884 -16.444 1.00 96.38 93 MET A N 1
ATOM 751 C CA . MET A 1 93 ? 1.866 -14.158 -17.469 1.00 96.38 93 MET A CA 1
ATOM 752 C C . MET A 1 93 ? 1.660 -15.020 -18.729 1.00 96.38 93 MET A C 1
ATOM 754 O O . MET A 1 93 ? 2.404 -15.984 -18.951 1.00 96.38 93 MET A O 1
ATOM 758 N N . PRO A 1 94 ? 0.671 -14.699 -19.589 1.00 97.50 94 PRO A N 1
ATOM 759 C CA . PRO A 1 94 ? 0.423 -15.448 -20.826 1.00 97.50 94 PRO A CA 1
ATOM 760 C C . PRO A 1 94 ? 1.619 -15.495 -21.790 1.00 97.50 94 PRO A C 1
ATOM 762 O O . PRO A 1 94 ? 1.742 -16.444 -22.560 1.00 97.50 94 PRO A O 1
ATOM 765 N N . ASP A 1 95 ? 2.506 -14.499 -21.732 1.00 96.50 95 ASP A N 1
ATOM 766 C CA . ASP A 1 95 ? 3.747 -14.433 -22.515 1.00 96.50 95 ASP A CA 1
ATOM 767 C C . ASP A 1 95 ? 4.899 -15.271 -21.921 1.00 96.50 95 ASP A C 1
ATOM 769 O O . ASP A 1 95 ? 5.992 -15.326 -22.483 1.00 96.50 95 ASP A O 1
ATOM 773 N N . GLY A 1 96 ? 4.656 -15.956 -20.800 1.00 96.88 96 GLY A N 1
ATOM 774 C CA . GLY A 1 96 ? 5.627 -16.798 -20.109 1.00 96.88 96 GLY A CA 1
ATOM 775 C C . GLY A 1 96 ? 6.550 -16.048 -19.151 1.00 96.88 96 GLY A C 1
ATOM 776 O O . GLY A 1 96 ? 7.351 -16.703 -18.481 1.00 96.88 96 GLY A O 1
ATOM 777 N N . THR A 1 97 ? 6.437 -14.722 -19.056 1.00 96.38 97 THR A N 1
ATOM 778 C CA . THR A 1 97 ? 7.163 -13.923 -18.067 1.00 96.38 97 THR A CA 1
ATOM 779 C C . THR A 1 97 ? 6.493 -13.994 -16.694 1.00 96.38 97 THR A C 1
ATOM 781 O O . THR A 1 97 ? 5.415 -14.568 -16.526 1.00 96.38 97 THR A O 1
ATOM 784 N N . PHE A 1 98 ? 7.147 -13.394 -15.704 1.00 95.50 98 PHE A N 1
ATOM 785 C CA . PHE A 1 98 ? 6.602 -13.199 -14.361 1.00 95.50 98 PHE A CA 1
ATOM 786 C C . PHE A 1 98 ? 6.497 -11.715 -14.003 1.00 95.50 98 PHE A C 1
ATOM 788 O O . PHE A 1 98 ? 6.430 -11.368 -12.831 1.00 95.50 98 PHE A O 1
ATOM 795 N N . VAL A 1 99 ? 6.549 -10.828 -15.004 1.00 95.56 99 VAL A N 1
ATOM 796 C CA . VAL A 1 99 ? 6.601 -9.384 -14.770 1.00 95.56 99 VAL A CA 1
ATOM 797 C C . VAL A 1 99 ? 5.239 -8.894 -14.293 1.00 95.56 99 VAL A C 1
ATOM 799 O O . VAL A 1 99 ? 4.238 -9.054 -14.991 1.00 95.56 99 VAL A O 1
ATOM 802 N N . THR A 1 100 ? 5.215 -8.262 -13.125 1.00 94.25 100 THR A N 1
ATOM 803 C CA . THR A 1 100 ? 4.025 -7.646 -12.534 1.00 94.25 100 THR A CA 1
ATOM 804 C C . THR A 1 100 ? 4.319 -6.205 -12.149 1.00 94.25 100 THR A C 1
ATOM 806 O O . THR A 1 100 ? 5.410 -5.875 -11.684 1.00 94.25 100 THR A O 1
ATOM 809 N N . ASP A 1 101 ? 3.337 -5.338 -12.374 1.00 94.25 101 ASP A N 1
ATOM 810 C CA . ASP A 1 101 ? 3.423 -3.911 -12.079 1.00 94.25 101 ASP A CA 1
ATOM 811 C C . ASP A 1 101 ? 2.144 -3.488 -11.361 1.00 94.25 101 ASP A C 1
ATOM 813 O O . ASP A 1 101 ? 1.081 -3.400 -11.975 1.00 94.25 101 ASP A O 1
ATOM 817 N N . PHE A 1 102 ? 2.229 -3.339 -10.040 1.00 93.38 102 PHE A N 1
ATOM 818 C CA . PHE A 1 102 ? 1.089 -2.975 -9.208 1.00 93.38 102 PHE A CA 1
ATOM 819 C C . PHE A 1 102 ? 1.123 -1.470 -8.955 1.00 93.38 102 PHE A C 1
ATOM 821 O O . PHE A 1 102 ? 1.900 -0.973 -8.138 1.00 93.38 102 PHE A O 1
ATOM 828 N N . THR A 1 103 ? 0.271 -0.754 -9.679 1.00 96.19 103 THR A N 1
ATOM 829 C CA . THR A 1 103 ? 0.025 0.677 -9.506 1.00 96.19 103 THR A CA 1
ATOM 830 C C . THR A 1 103 ? -1.374 0.877 -8.950 1.00 96.19 103 THR A C 1
ATOM 832 O O . THR A 1 103 ? -2.316 0.254 -9.431 1.00 96.19 103 THR A O 1
ATOM 835 N N . TYR A 1 104 ? -1.498 1.760 -7.967 1.00 97.56 104 TYR A N 1
ATOM 836 C CA . TYR A 1 104 ? -2.759 2.199 -7.395 1.00 97.56 104 TYR A CA 1
ATOM 837 C C . TYR A 1 104 ? -3.701 2.703 -8.495 1.00 97.56 104 TYR A C 1
ATOM 839 O O . TYR A 1 104 ? -3.351 3.619 -9.241 1.00 97.56 104 TYR A O 1
ATOM 847 N N . ASP A 1 105 ? -4.905 2.146 -8.545 1.00 97.38 105 ASP A N 1
ATOM 848 C CA . ASP A 1 105 ? -5.997 2.608 -9.401 1.00 97.38 105 ASP A CA 1
ATOM 849 C C . ASP A 1 105 ? -7.049 3.333 -8.555 1.00 97.38 105 ASP A C 1
ATOM 851 O O . ASP A 1 105 ? -7.380 4.505 -8.769 1.00 97.38 105 ASP A O 1
ATOM 855 N N . SER A 1 106 ? -7.568 2.647 -7.537 1.00 97.44 106 SER A N 1
ATOM 856 C CA . SER A 1 106 ? -8.681 3.150 -6.739 1.00 97.44 106 SER A CA 1
ATOM 857 C C . SER A 1 106 ? -8.730 2.524 -5.347 1.00 97.44 106 SER A C 1
ATOM 859 O O . SER A 1 106 ? -7.968 1.625 -5.002 1.00 97.44 106 SER A O 1
ATOM 861 N N . HIS A 1 107 ? -9.629 3.017 -4.496 1.00 98.00 107 HIS A N 1
ATOM 862 C CA . HIS A 1 107 ? -9.888 2.393 -3.205 1.00 98.00 107 HIS A CA 1
ATOM 863 C C . HIS A 1 107 ? -11.353 2.528 -2.796 1.00 98.00 107 HIS A C 1
ATOM 865 O O . HIS A 1 107 ? -12.111 3.326 -3.352 1.00 98.00 107 HIS A O 1
ATOM 871 N N . GLU A 1 108 ? -11.730 1.751 -1.790 1.00 97.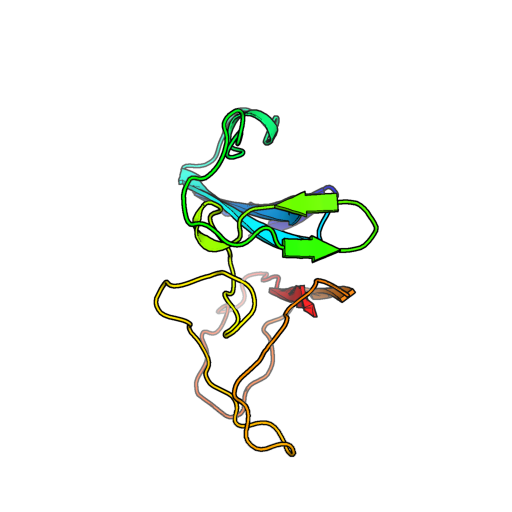56 108 GLU A N 1
ATOM 872 C CA . GLU A 1 108 ? -13.034 1.783 -1.147 1.00 97.56 108 GLU A CA 1
ATOM 873 C C . GLU A 1 108 ? -12.869 1.615 0.367 1.00 97.56 108 GLU A C 1
ATOM 875 O O . GLU A 1 108 ? -12.060 0.805 0.825 1.00 97.56 108 GLU A O 1
ATOM 880 N N . ILE A 1 109 ? -13.643 2.374 1.147 1.00 97.75 109 ILE A N 1
ATOM 881 C CA . ILE A 1 109 ? -13.752 2.200 2.598 1.00 97.75 109 ILE A CA 1
ATOM 882 C C . ILE A 1 109 ? -15.173 1.741 2.912 1.00 97.75 109 ILE A C 1
ATOM 884 O O . ILE A 1 109 ? -16.131 2.490 2.717 1.00 97.75 109 ILE A O 1
ATOM 888 N N . ILE A 1 110 ? -15.303 0.522 3.433 1.00 96.94 110 ILE A N 1
ATOM 889 C CA . ILE A 1 110 ? -16.587 -0.063 3.844 1.00 96.94 110 ILE A CA 1
ATOM 890 C C . ILE A 1 110 ? -16.676 -0.158 5.368 1.00 96.94 110 ILE A C 1
ATOM 892 O O . ILE A 1 110 ? -15.665 -0.345 6.039 1.00 96.94 110 ILE A O 1
ATOM 896 N N . ASN A 1 111 ? -17.889 -0.080 5.926 1.00 96.31 111 ASN A N 1
ATOM 897 C CA . ASN A 1 111 ? -18.150 -0.231 7.370 1.00 96.31 111 ASN A CA 1
ATOM 898 C C . ASN A 1 111 ? -18.412 -1.696 7.778 1.00 96.31 111 ASN A C 1
ATOM 900 O O . ASN A 1 111 ? -19.196 -1.972 8.687 1.00 96.31 111 ASN A O 1
ATOM 904 N N . GLU A 1 112 ? -17.786 -2.635 7.071 1.00 94.44 112 GLU A N 1
ATOM 905 C CA . GLU A 1 112 ? -17.981 -4.078 7.218 1.00 94.44 112 GLU A CA 1
ATOM 906 C C . GLU A 1 112 ? -16.646 -4.818 7.025 1.00 94.44 112 GLU A C 1
ATOM 908 O O . GLU A 1 112 ? -15.636 -4.222 6.639 1.00 94.44 112 GLU A O 1
ATOM 913 N N . ILE A 1 113 ? -16.623 -6.120 7.322 1.00 94.62 113 ILE A N 1
ATOM 914 C CA . ILE A 1 113 ? -15.497 -6.998 6.973 1.00 94.62 113 ILE A CA 1
ATOM 915 C C . ILE A 1 113 ? -15.599 -7.410 5.504 1.00 94.62 113 ILE A C 1
ATOM 917 O O . ILE A 1 113 ? -16.700 -7.604 4.992 1.00 94.62 113 ILE A O 1
ATOM 921 N N . VAL A 1 114 ? -14.461 -7.603 4.837 1.00 94.81 114 VAL A N 1
ATOM 922 C CA . VAL A 1 114 ? -14.448 -8.145 3.471 1.00 94.81 114 VAL A CA 1
ATOM 923 C C . VAL A 1 114 ? -14.950 -9.601 3.498 1.00 94.81 114 VAL A C 1
ATOM 925 O O . VAL A 1 114 ? -14.375 -10.417 4.227 1.00 94.81 114 VAL A O 1
ATOM 928 N N . PRO A 1 115 ? -16.008 -9.956 2.739 1.00 92.25 115 PRO A N 1
ATOM 929 C CA . PRO A 1 115 ? -16.532 -11.318 2.713 1.00 92.25 115 PRO A CA 1
ATOM 930 C C . PRO A 1 115 ? -15.496 -12.331 2.213 1.00 92.25 115 PRO A C 1
ATOM 932 O O . PRO A 1 115 ? -14.750 -12.063 1.274 1.00 92.25 115 PRO A O 1
ATOM 935 N N . SER A 1 116 ? -15.485 -13.525 2.806 1.00 94.25 116 SER A N 1
ATOM 936 C CA . SER A 1 116 ? -14.596 -14.617 2.405 1.00 94.25 116 SER A CA 1
ATOM 937 C C . SER A 1 116 ? -15.282 -15.970 2.559 1.00 94.25 116 SER A C 1
ATOM 939 O O . SER A 1 116 ? -16.104 -16.168 3.453 1.00 94.25 116 SER A O 1
ATOM 941 N N . THR A 1 117 ? -14.927 -16.913 1.686 1.00 97.00 117 THR A N 1
ATOM 942 C CA . THR A 1 117 ? -15.301 -18.331 1.810 1.00 97.00 117 THR A CA 1
ATOM 943 C C . THR A 1 117 ? -14.412 -19.084 2.802 1.00 97.00 117 THR A C 1
ATOM 945 O O . THR A 1 117 ? -14.730 -20.209 3.185 1.00 97.00 117 THR A O 1
ATOM 948 N N . LEU A 1 118 ? -13.305 -18.471 3.228 1.00 97.00 118 LEU A N 1
ATOM 949 C CA . LEU A 1 118 ? -12.390 -18.987 4.241 1.00 97.00 118 LEU A CA 1
ATOM 950 C C . LEU A 1 118 ? -12.711 -18.384 5.621 1.00 97.00 118 LEU A C 1
ATOM 952 O O . LEU A 1 118 ? -13.347 -17.331 5.703 1.00 97.00 118 LEU A O 1
ATOM 956 N N . PRO A 1 119 ? -12.259 -19.011 6.723 1.00 96.94 119 PRO A N 1
ATOM 957 C CA . PRO A 1 119 ? -12.413 -18.440 8.057 1.00 96.94 119 PRO A CA 1
ATOM 958 C C . PRO A 1 119 ? -11.769 -17.049 8.172 1.00 96.94 119 PRO A C 1
ATOM 960 O O . PRO A 1 119 ? -10.607 -16.869 7.811 1.00 96.94 119 PRO A O 1
ATOM 963 N N . ILE A 1 120 ? -12.511 -16.083 8.722 1.00 95.75 120 ILE A N 1
ATOM 964 C CA . ILE A 1 120 ? -12.062 -14.700 8.959 1.00 95.75 120 ILE A CA 1
ATOM 965 C C . ILE A 1 120 ? -12.428 -14.236 10.371 1.00 95.75 120 ILE A C 1
ATOM 967 O O . ILE A 1 120 ? -13.357 -14.761 10.993 1.00 95.75 120 ILE A O 1
ATOM 971 N N . SER A 1 121 ? -11.703 -13.238 10.882 1.00 93.25 121 SER A N 1
ATOM 972 C CA . SER A 1 121 ? -12.011 -12.614 12.168 1.00 93.25 121 SER A CA 1
ATOM 973 C C . SER A 1 121 ? -13.365 -11.899 12.119 1.00 93.25 121 SER A C 1
ATOM 975 O O . SER A 1 121 ? -13.732 -11.275 11.127 1.00 93.25 121 SER A O 1
ATOM 977 N N . GLN A 1 122 ? -14.121 -12.006 13.212 1.00 93.00 122 GLN A N 1
ATOM 978 C CA . GLN A 1 122 ? -15.441 -11.394 13.343 1.00 93.00 122 GLN A CA 1
ATOM 979 C C . GLN A 1 122 ? -15.382 -10.232 14.340 1.00 93.00 122 GLN A C 1
ATOM 981 O O . GLN A 1 122 ? -14.720 -10.344 15.376 1.00 93.00 122 GLN A O 1
ATOM 986 N N . PRO A 1 123 ? -16.089 -9.120 14.083 1.00 91.06 123 PRO A N 1
ATOM 987 C CA . PRO A 1 123 ? -16.000 -7.930 14.922 1.00 91.06 123 PRO A CA 1
ATOM 988 C C . PRO A 1 123 ? -16.733 -8.063 16.273 1.00 91.06 123 PRO A C 1
ATOM 990 O O . PRO A 1 123 ? -16.650 -7.157 17.102 1.00 91.06 123 PRO A O 1
ATOM 993 N N . ASN A 1 124 ? -17.438 -9.177 16.525 1.00 91.25 124 ASN A N 1
ATOM 994 C CA . ASN A 1 124 ? -18.168 -9.468 17.770 1.00 91.25 124 ASN A CA 1
ATOM 995 C C . ASN A 1 124 ? -19.072 -8.306 18.232 1.00 91.25 124 ASN A C 1
ATOM 997 O O . ASN A 1 124 ? -19.054 -7.910 19.397 1.00 91.25 124 ASN A O 1
ATOM 1001 N N . GLY A 1 125 ? -19.834 -7.726 17.297 1.00 88.62 125 GLY A N 1
ATOM 1002 C CA . GLY A 1 125 ? -20.759 -6.616 17.558 1.00 88.62 125 GLY A CA 1
ATOM 1003 C C . GLY A 1 125 ? -20.109 -5.232 17.678 1.00 88.62 125 GLY A C 1
ATOM 1004 O O . GLY A 1 125 ? -20.815 -4.257 17.926 1.00 88.62 125 GLY A O 1
ATOM 1005 N N . LYS A 1 126 ? -18.787 -5.110 17.506 1.00 91.00 126 LYS A N 1
ATOM 1006 C CA . LYS A 1 126 ? -18.098 -3.812 17.441 1.00 91.00 126 LYS A CA 1
ATOM 1007 C C . LYS A 1 126 ? -18.153 -3.240 16.017 1.00 91.00 126 LYS A C 1
ATOM 1009 O O . LYS A 1 126 ? -18.143 -4.011 15.062 1.00 91.00 126 LYS A O 1
ATOM 1014 N N . PRO A 1 127 ? -18.160 -1.908 15.843 1.00 92.31 127 PRO A N 1
ATOM 1015 C CA . PRO A 1 127 ? -18.011 -1.315 14.520 1.00 92.31 127 PRO A CA 1
ATOM 1016 C C . PRO A 1 127 ? -16.618 -1.620 13.950 1.00 92.31 127 PRO A C 1
ATOM 1018 O O . PRO A 1 127 ? -15.611 -1.559 14.668 1.00 92.31 127 PRO A O 1
ATOM 1021 N N . VAL A 1 128 ? -16.567 -1.925 12.657 1.00 95.38 128 VAL A N 1
ATOM 1022 C CA . VAL A 1 128 ? -15.347 -2.221 11.902 1.00 95.38 128 VAL A CA 1
ATOM 1023 C C . VAL A 1 128 ? -15.370 -1.450 10.589 1.00 95.38 128 VAL A C 1
ATOM 1025 O O . VAL A 1 128 ? -16.438 -1.126 10.080 1.00 95.38 128 VAL A O 1
ATOM 1028 N N . GLN A 1 129 ? -14.190 -1.148 10.063 1.00 96.88 129 GLN A N 1
ATOM 1029 C CA . GLN A 1 129 ? -14.024 -0.609 8.723 1.00 96.88 129 GLN A CA 1
ATOM 1030 C C . GLN A 1 129 ? -12.957 -1.415 7.989 1.00 96.88 129 GLN A C 1
ATOM 1032 O O . GLN A 1 129 ? -12.017 -1.890 8.629 1.00 96.88 129 GLN A O 1
ATOM 1037 N N . SER A 1 130 ? -13.087 -1.537 6.673 1.00 97.19 130 SER A N 1
ATOM 1038 C CA . SER A 1 130 ? -12.083 -2.162 5.808 1.00 97.19 130 SER A CA 1
ATOM 1039 C C . SER A 1 130 ? -11.692 -1.187 4.705 1.00 97.19 130 SER A C 1
ATOM 1041 O O . SER A 1 130 ? -12.570 -0.633 4.045 1.00 97.19 130 SER A O 1
ATOM 1043 N N . LEU A 1 131 ? -10.386 -0.989 4.518 1.00 97.81 131 LEU A N 1
ATOM 1044 C CA . LEU A 1 131 ? -9.823 -0.295 3.362 1.00 97.81 131 LEU A CA 1
ATOM 1045 C C . LEU A 1 131 ? -9.469 -1.341 2.309 1.00 97.81 131 LEU A C 1
ATOM 1047 O O . LEU A 1 131 ? -8.699 -2.260 2.588 1.00 97.81 131 LEU A O 1
ATOM 1051 N N . ILE A 1 132 ? -10.034 -1.197 1.118 1.00 97.62 132 ILE A N 1
ATOM 1052 C CA . ILE A 1 132 ? -9.773 -2.060 -0.032 1.00 97.62 132 ILE A CA 1
ATOM 1053 C C . ILE A 1 132 ? -9.092 -1.194 -1.080 1.00 97.62 132 ILE A C 1
ATOM 1055 O O . ILE A 1 132 ? -9.712 -0.263 -1.586 1.00 97.62 132 ILE A O 1
ATOM 1059 N N . ILE A 1 133 ? -7.835 -1.494 -1.395 1.00 97.19 133 ILE A N 1
ATOM 1060 C CA . ILE A 1 133 ? -7.079 -0.810 -2.447 1.00 97.19 133 ILE A CA 1
ATOM 1061 C C . ILE A 1 133 ? -7.041 -1.713 -3.681 1.00 97.19 133 ILE A C 1
ATOM 1063 O O . ILE A 1 133 ? -6.893 -2.930 -3.544 1.00 97.19 133 ILE A O 1
ATOM 1067 N N . LYS A 1 134 ? -7.244 -1.114 -4.852 1.00 94.69 134 LYS A N 1
ATOM 1068 C CA . LYS A 1 134 ? -7.297 -1.763 -6.162 1.00 94.69 134 LYS A CA 1
ATOM 1069 C C . LYS A 1 134 ? -6.143 -1.269 -7.019 1.00 94.69 134 LYS A C 1
ATOM 1071 O O . LYS A 1 134 ? -5.881 -0.042 -6.989 1.00 94.69 134 LYS A O 1
#

Radius of gyration: 16.92 Å; chains: 1; bounding box: 45×34×43 Å

Sequence (134 aa):
MMIYDQKPYFKLETKDLNYIIKVSKTAQLEHLYFGAKLIDENYEALEIKLNAGAGSSIEYEHEENKVFLDLVPLEYSGIGKGDFRLTPLEVKMPDGTFVTDFTYDSHEIINEIVPSTLPISQPNGKPVQSLIIK

pLDDT: mean 94.34, std 4.36, range [70.56, 98.31]

Foldseek 3Di:
DDWDDPPQKIWDDDPFWIWIWGQDPQQFIAGQDTDGDDPDPPSVVSFDDPPDDPVPFDWADHPNDTDRPCRTHGPFDAPDRGNPDDGPDFDQDPVRDRGDDDGWDDKDKDQADDDDPDDDDDPVPDTDIDIGTD